Protein AF-A0A914DH88-F1 (afdb_monomer)

Radius of gyration: 17.0 Å; Cα contacts (8 Å, |Δi|>4): 183; chains: 1; bounding box: 39×35×52 Å

InterPro domains:
  IPR058773 Endo-beta-1,2-glucanase SGL [PF26157] (8-146)

Solvent-accessible surface area (backbone atoms only — not comparable to full-atom values): 8376 Å² total; per-residue (Å²): 134,84,81,84,81,68,56,68,70,58,49,53,49,51,53,51,50,53,53,51,51,50,52,36,53,53,53,42,29,74,69,28,25,31,44,31,64,57,61,48,76,61,44,78,57,101,90,39,64,40,75,73,57,91,90,60,47,53,32,48,40,45,70,41,47,52,46,50,55,51,39,53,52,49,19,52,53,28,44,75,71,66,41,49,75,63,14,50,52,36,46,54,49,50,53,43,31,63,73,32,40,58,49,50,30,51,47,73,62,99,89,48,75,48,39,31,36,35,30,30,36,77,67,42,74,43,69,72,50,57,92,52,42,44,60,90,59,100,48,57,60,80,60,96,73,75,55,128

Secondary structure (DSSP, 8-state):
-------HHHHHHHHHHHHHHHHHHHHHHHH-GGGTT---SEEEETTEEEES-SS-EEEEHHHHHHHHHHHHHHHHHHHHTT-HHHHHHHHHHHHHHHHHHHHHHEEE-SS-EEEBSEEEES--SS---GGGEE-SSS-BS-SSSS--

Organism: NCBI:txid290746

Structure (mmCIF, N/CA/C/O backbone):
data_AF-A0A914DH88-F1
#
_entry.id   AF-A0A914DH88-F1
#
loop_
_atom_site.group_PDB
_atom_site.id
_atom_site.type_symbol
_atom_site.label_atom_id
_atom_site.label_alt_id
_atom_site.label_comp_id
_atom_site.label_asym_id
_atom_site.label_entity_id
_atom_site.label_seq_id
_atom_site.pdbx_PDB_ins_code
_atom_site.Cartn_x
_atom_site.Cartn_y
_atom_site.Cartn_z
_atom_site.occupancy
_atom_site.B_iso_or_equiv
_atom_site.auth_seq_id
_atom_site.auth_comp_id
_atom_site.auth_asym_id
_atom_site.auth_atom_id
_atom_site.pdbx_PDB_model_num
ATOM 1 N N . MET A 1 1 ? -15.009 -23.382 16.086 1.00 44.72 1 MET A N 1
ATOM 2 C CA . MET A 1 1 ? -14.070 -22.337 16.534 1.00 44.72 1 MET A CA 1
ATOM 3 C C . MET A 1 1 ? -14.861 -21.399 17.408 1.00 44.72 1 MET A C 1
ATOM 5 O O . MET A 1 1 ? -15.910 -20.951 16.970 1.00 44.72 1 MET A O 1
ATOM 9 N N . GLU A 1 2 ? -14.426 -21.213 18.645 1.00 48.12 2 GLU A N 1
ATOM 10 C CA . GLU A 1 2 ? -15.036 -20.265 19.573 1.00 48.12 2 GLU A CA 1
ATOM 11 C C . GLU A 1 2 ? -14.556 -18.859 19.191 1.00 48.12 2 GLU A C 1
ATOM 13 O O . GLU A 1 2 ? -13.367 -18.657 18.940 1.00 48.12 2 GLU A O 1
ATOM 18 N N . GLU A 1 3 ? -15.481 -17.916 19.048 1.00 65.06 3 GLU A N 1
ATOM 19 C CA . GLU A 1 3 ? -15.163 -16.541 18.674 1.00 65.06 3 GLU A CA 1
ATOM 20 C C . GLU A 1 3 ? -14.529 -15.838 19.881 1.00 65.06 3 GLU A C 1
ATOM 22 O O . GLU A 1 3 ? -15.140 -15.735 20.945 1.00 65.06 3 GLU A O 1
ATOM 27 N N . VAL A 1 4 ? -13.278 -15.390 19.748 1.00 68.25 4 VAL A N 1
ATOM 28 C CA . VAL A 1 4 ? -12.596 -14.654 20.820 1.00 68.25 4 VAL A CA 1
ATOM 29 C C . VAL A 1 4 ? -13.236 -13.273 20.938 1.00 68.25 4 VAL A C 1
ATOM 31 O O . VAL A 1 4 ? -12.976 -12.382 20.132 1.00 68.25 4 VAL A O 1
ATOM 34 N N . GLN A 1 5 ? -14.069 -13.096 21.961 1.00 66.44 5 GLN A N 1
ATOM 35 C CA . GLN A 1 5 ? -14.684 -11.814 22.292 1.00 66.44 5 GLN A CA 1
ATOM 36 C C . GLN A 1 5 ? -13.683 -10.952 23.074 1.00 66.44 5 GLN A C 1
ATOM 38 O O . GLN A 1 5 ? -13.515 -11.086 24.288 1.00 66.44 5 GLN A O 1
ATOM 43 N N . TRP A 1 6 ? -12.974 -10.076 22.362 1.00 76.00 6 TRP A N 1
ATOM 44 C CA . TRP A 1 6 ? -12.133 -9.044 22.970 1.00 76.00 6 TRP A CA 1
ATOM 45 C C . TRP A 1 6 ? -13.008 -7.992 23.652 1.00 76.00 6 TRP A C 1
ATOM 47 O O . TRP A 1 6 ? -14.029 -7.605 23.091 1.00 76.00 6 TRP A O 1
ATOM 57 N N . ASN A 1 7 ? -12.602 -7.485 24.820 1.00 86.38 7 ASN A N 1
ATOM 58 C CA . ASN A 1 7 ? -13.335 -6.386 25.454 1.00 86.38 7 ASN A CA 1
ATOM 59 C C . ASN A 1 7 ? -13.271 -5.097 24.608 1.00 86.38 7 ASN A C 1
ATOM 61 O O . ASN A 1 7 ? -12.329 -4.893 23.834 1.00 86.38 7 ASN A O 1
ATOM 65 N N . ASP A 1 8 ? -14.248 -4.209 24.799 1.00 87.81 8 ASP A N 1
ATOM 66 C CA . ASP A 1 8 ? -14.404 -2.981 24.007 1.00 87.81 8 ASP A CA 1
ATOM 67 C C . ASP A 1 8 ? -13.148 -2.100 24.010 1.00 87.81 8 ASP A C 1
ATOM 69 O O . ASP A 1 8 ? -12.813 -1.477 23.005 1.00 87.81 8 ASP A O 1
ATOM 73 N N . THR A 1 9 ? -12.402 -2.061 25.117 1.00 92.62 9 THR A N 1
ATOM 74 C CA . THR A 1 9 ? -11.151 -1.293 25.215 1.00 92.62 9 THR A CA 1
ATOM 75 C C . THR A 1 9 ? -10.103 -1.803 24.229 1.00 92.62 9 THR A C 1
ATOM 77 O O . THR A 1 9 ? -9.465 -1.006 23.537 1.00 92.62 9 THR A O 1
ATOM 80 N N . VAL A 1 10 ? -9.929 -3.123 24.144 1.00 92.44 10 VAL A N 1
ATOM 81 C CA . VAL A 1 10 ? -8.976 -3.746 23.218 1.00 92.44 10 VAL A CA 1
ATOM 82 C C . VAL A 1 10 ? -9.431 -3.547 21.776 1.00 92.44 10 VAL A C 1
ATOM 84 O O . VAL A 1 10 ? -8.617 -3.155 20.940 1.00 92.44 10 VAL A O 1
ATOM 87 N N . GLN A 1 11 ? -10.720 -3.740 21.489 1.00 91.31 11 GLN A N 1
ATOM 88 C CA . GLN A 1 11 ? -11.259 -3.521 20.144 1.00 91.31 11 GLN A CA 1
ATOM 89 C C . GLN A 1 11 ? -11.055 -2.071 19.687 1.00 91.31 11 GLN A C 1
ATOM 91 O O . GLN A 1 11 ? -10.491 -1.828 18.619 1.00 91.31 11 GLN A O 1
ATOM 96 N N . ASN A 1 12 ? -11.409 -1.099 20.530 1.00 94.31 12 ASN A N 1
ATOM 97 C CA . ASN A 1 12 ? -11.226 0.323 20.237 1.00 94.31 12 ASN A CA 1
ATOM 98 C C . ASN A 1 12 ? -9.750 0.689 20.040 1.00 94.31 12 ASN A C 1
ATOM 100 O O . ASN A 1 12 ? -9.414 1.481 19.155 1.00 94.31 12 ASN A O 1
ATOM 104 N N . TYR A 1 13 ? -8.850 0.096 20.828 1.00 95.88 13 TYR A N 1
ATOM 105 C CA . TYR A 1 13 ? -7.416 0.281 20.637 1.00 95.88 13 TYR A CA 1
ATOM 106 C C . TYR A 1 13 ? -6.954 -0.255 19.275 1.00 95.88 13 TYR A C 1
ATOM 108 O O . TYR A 1 13 ? -6.275 0.468 18.543 1.00 95.88 13 TYR A O 1
ATOM 116 N N . ILE A 1 14 ? -7.355 -1.474 18.900 1.00 95.38 14 ILE A N 1
ATOM 117 C CA . ILE A 1 14 ? -7.011 -2.086 17.607 1.00 95.38 14 ILE A CA 1
ATOM 118 C C . ILE A 1 14 ? -7.523 -1.222 16.451 1.00 95.38 14 ILE A C 1
ATOM 120 O O . ILE A 1 14 ? -6.741 -0.858 15.570 1.00 95.38 14 ILE A O 1
ATOM 124 N N . LEU A 1 15 ? -8.798 -0.824 16.480 1.00 97.19 15 LEU A N 1
ATOM 125 C CA . LEU A 1 15 ? -9.395 0.036 15.453 1.00 97.19 15 LEU A CA 1
ATOM 126 C C . LEU A 1 15 ? -8.664 1.380 15.343 1.00 97.19 15 LEU A C 1
ATOM 128 O O . LEU A 1 15 ? -8.402 1.856 14.235 1.00 97.19 15 LEU A O 1
ATOM 132 N N . SER A 1 16 ? -8.254 1.962 16.474 1.00 97.12 16 SER A N 1
ATOM 133 C CA . SER A 1 16 ? -7.434 3.178 16.502 1.00 97.12 16 SER A CA 1
ATOM 134 C C . SER A 1 16 ? -6.071 2.971 15.832 1.00 97.12 16 SER A C 1
ATOM 136 O O . SER A 1 16 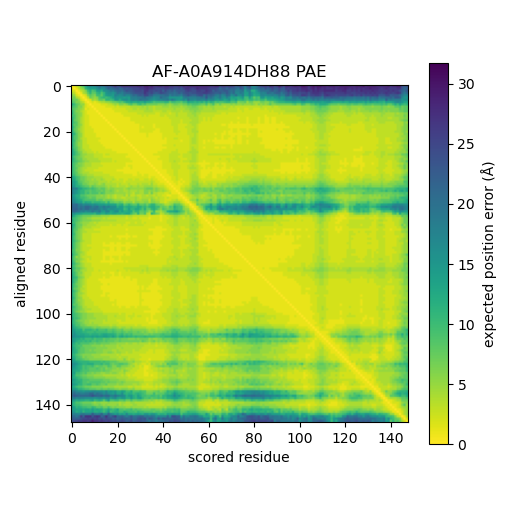? -5.645 3.810 15.033 1.00 97.12 16 SER A O 1
ATOM 138 N N . GLN A 1 17 ? -5.389 1.852 16.101 1.00 96.44 17 GLN A N 1
ATOM 139 C CA . GLN A 1 17 ? -4.092 1.551 15.484 1.00 96.44 17 GLN A CA 1
ATOM 140 C C . GLN A 1 17 ? -4.209 1.294 13.979 1.00 96.44 17 GLN A C 1
ATOM 142 O O . GLN A 1 17 ? -3.412 1.832 13.210 1.00 96.44 17 GLN A O 1
ATOM 147 N N . LEU A 1 18 ? -5.208 0.520 13.547 1.00 97.81 18 LEU A N 1
ATOM 148 C CA . LEU A 1 18 ? -5.467 0.256 12.129 1.00 97.81 18 LEU A CA 1
ATOM 149 C C . LEU A 1 18 ? -5.801 1.552 11.380 1.00 97.81 18 LEU A C 1
ATOM 151 O O . LEU A 1 18 ? -5.221 1.839 10.334 1.00 97.81 18 LEU A O 1
ATOM 155 N N . THR A 1 19 ? -6.640 2.404 11.975 1.00 97.94 19 THR A N 1
ATOM 156 C CA . THR A 1 19 ? -6.964 3.726 11.423 1.00 97.94 19 THR A CA 1
ATOM 157 C C . THR A 1 19 ? -5.716 4.588 11.254 1.00 97.94 19 THR A C 1
ATOM 159 O O . THR A 1 19 ? -5.521 5.179 10.192 1.00 97.94 19 THR A O 1
ATOM 162 N N . LYS A 1 20 ? -4.846 4.653 12.270 1.00 95.81 20 LYS A N 1
ATOM 163 C CA . LYS A 1 20 ? -3.592 5.422 12.203 1.00 95.81 20 LYS A CA 1
ATOM 164 C C . LYS A 1 20 ? -2.651 4.883 11.128 1.00 95.81 20 LYS A C 1
ATOM 166 O O . LYS A 1 20 ? -2.156 5.673 10.330 1.00 95.81 20 LYS A O 1
ATOM 171 N N . LYS A 1 21 ? -2.450 3.561 11.069 1.00 95.94 21 LYS A N 1
ATOM 172 C CA . LYS A 1 21 ? -1.609 2.912 10.049 1.00 95.94 21 LYS A CA 1
ATOM 173 C C . LYS A 1 21 ? -2.096 3.228 8.637 1.00 95.94 21 LYS A C 1
ATOM 175 O O . LYS A 1 21 ? -1.304 3.693 7.823 1.00 95.94 21 LYS A O 1
ATOM 180 N N . MET A 1 22 ? -3.390 3.051 8.370 1.00 98.00 22 MET A N 1
ATOM 181 C CA . MET A 1 22 ? -3.950 3.330 7.047 1.00 98.00 22 MET A CA 1
ATOM 182 C C . MET A 1 22 ? -3.829 4.812 6.674 1.00 98.00 22 MET A C 1
ATOM 184 O O . MET A 1 22 ? -3.389 5.138 5.576 1.00 98.00 22 MET A O 1
ATOM 188 N N . THR A 1 23 ? -4.098 5.728 7.611 1.00 96.75 23 THR A N 1
ATOM 189 C CA . THR A 1 23 ? -3.874 7.166 7.387 1.00 96.75 23 THR A CA 1
ATOM 190 C C . THR A 1 23 ? -2.412 7.467 7.039 1.00 96.75 23 THR A C 1
ATOM 192 O O . THR A 1 23 ? -2.140 8.260 6.137 1.00 96.75 23 THR A O 1
ATOM 195 N N . SER A 1 24 ? -1.452 6.828 7.713 1.00 95.94 24 SER A N 1
ATOM 196 C CA . SER A 1 24 ? -0.030 6.977 7.390 1.00 95.94 24 SER A CA 1
ATOM 197 C C . SER A 1 24 ? 0.311 6.460 5.989 1.00 95.94 24 SER A C 1
ATOM 199 O O . SER A 1 24 ? 1.062 7.124 5.277 1.00 95.94 24 SER A O 1
ATOM 201 N N . TYR A 1 25 ? -0.255 5.327 5.571 1.00 97.38 25 TYR A N 1
ATOM 202 C CA . TYR A 1 25 ? -0.051 4.752 4.236 1.00 97.38 25 TYR A CA 1
ATOM 203 C C . TYR A 1 25 ? -0.640 5.628 3.127 1.00 97.38 25 TYR A C 1
ATOM 205 O O . TYR A 1 25 ? 0.023 5.889 2.120 1.00 97.38 25 TYR A O 1
ATOM 213 N N . GLU A 1 26 ? -1.851 6.143 3.326 1.00 97.38 26 GLU A N 1
ATOM 214 C CA . GLU A 1 26 ? -2.506 7.073 2.402 1.00 97.38 26 GLU A CA 1
ATOM 215 C C . GLU A 1 26 ? -1.718 8.382 2.266 1.00 97.38 26 GLU A C 1
ATOM 217 O O . GLU A 1 26 ? -1.533 8.886 1.157 1.00 97.38 26 GLU A O 1
ATOM 222 N N . ASN A 1 27 ? -1.225 8.934 3.379 1.00 95.56 27 ASN A N 1
ATOM 223 C CA . ASN A 1 27 ? -0.419 10.155 3.367 1.00 95.56 27 ASN A CA 1
ATOM 224 C C . ASN A 1 27 ? 0.943 9.935 2.703 1.00 95.56 27 ASN A C 1
ATOM 226 O O . ASN A 1 27 ? 1.382 10.779 1.921 1.00 95.56 27 ASN A O 1
ATOM 230 N N . PHE A 1 28 ? 1.591 8.797 2.971 1.00 94.69 28 PHE A N 1
ATOM 231 C CA . PHE A 1 28 ? 2.833 8.433 2.298 1.00 94.69 28 PHE A CA 1
ATOM 232 C C . PHE A 1 28 ? 2.622 8.337 0.785 1.00 94.69 28 PHE A C 1
ATOM 234 O O . PHE A 1 28 ? 3.368 8.964 0.034 1.00 94.69 28 PHE A O 1
ATOM 241 N N . TYR A 1 29 ? 1.574 7.632 0.348 1.00 95.25 29 TYR A N 1
ATOM 242 C CA . TYR A 1 29 ? 1.235 7.488 -1.066 1.00 95.25 29 TYR A CA 1
ATOM 243 C C . TYR A 1 29 ? 0.980 8.842 -1.743 1.00 95.25 29 TYR A C 1
ATOM 245 O O . TYR A 1 29 ? 1.570 9.117 -2.786 1.00 95.25 29 TYR A O 1
ATOM 253 N N . LYS A 1 30 ? 0.178 9.724 -1.129 1.00 94.50 30 LYS A N 1
ATOM 254 C CA . LYS A 1 30 ? -0.113 11.069 -1.668 1.00 94.50 30 LYS A CA 1
ATOM 255 C C . LYS A 1 30 ? 1.152 11.891 -1.926 1.00 94.50 30 LYS A C 1
ATOM 257 O O . LYS A 1 30 ? 1.213 12.611 -2.917 1.00 94.50 30 LYS A O 1
ATOM 262 N N . SER A 1 31 ? 2.148 11.769 -1.053 1.00 92.00 31 SER A N 1
ATOM 263 C CA . SER A 1 31 ? 3.419 12.496 -1.166 1.00 92.00 31 SER A CA 1
ATOM 264 C C . SER A 1 31 ? 4.462 11.779 -2.031 1.00 92.00 31 SER A C 1
ATOM 266 O O . SER A 1 31 ? 5.464 12.386 -2.401 1.00 92.00 31 SER A O 1
ATOM 268 N N . ASN A 1 32 ? 4.252 10.498 -2.351 1.00 93.00 32 ASN A N 1
ATOM 269 C CA . ASN A 1 32 ? 5.232 9.635 -3.009 1.00 93.00 32 ASN A CA 1
ATOM 270 C C . ASN A 1 32 ? 4.565 8.742 -4.076 1.00 93.00 32 ASN A C 1
ATOM 272 O O . ASN A 1 32 ? 4.681 7.517 -4.045 1.00 93.00 32 ASN A O 1
ATOM 276 N N . LEU A 1 33 ? 3.855 9.350 -5.032 1.00 95.06 33 LEU A N 1
ATOM 277 C CA . LEU A 1 33 ? 3.066 8.631 -6.046 1.00 95.06 33 LEU A CA 1
ATOM 278 C C . LEU A 1 33 ? 3.862 7.585 -6.847 1.00 95.06 33 LEU A C 1
ATOM 280 O O . LEU A 1 33 ? 3.294 6.573 -7.250 1.00 95.06 33 LEU A O 1
ATOM 284 N N . GLY A 1 34 ? 5.170 7.782 -7.030 1.00 94.56 34 GLY A N 1
ATOM 285 C CA . GLY A 1 34 ? 6.045 6.848 -7.749 1.00 94.56 34 GLY A CA 1
ATOM 286 C C . GLY A 1 34 ? 6.249 5.515 -7.032 1.00 94.56 34 GLY A C 1
ATOM 287 O O . GLY A 1 34 ? 6.724 4.559 -7.635 1.00 94.56 34 GLY A O 1
ATOM 288 N N . PHE A 1 35 ? 5.842 5.413 -5.770 1.00 95.38 35 PHE A N 1
ATOM 289 C CA . PHE A 1 35 ? 5.818 4.147 -5.049 1.00 95.38 35 PHE A CA 1
ATOM 290 C C . PHE A 1 35 ? 4.582 3.306 -5.370 1.00 95.38 35 PHE A C 1
ATOM 292 O O . PHE A 1 35 ? 4.522 2.164 -4.946 1.00 95.38 35 PHE A O 1
ATOM 299 N N . GLY A 1 36 ? 3.579 3.832 -6.082 1.00 96.44 36 GLY A N 1
ATOM 300 C CA . GLY A 1 36 ? 2.433 3.039 -6.544 1.00 96.44 36 GLY A CA 1
ATOM 301 C C . GLY A 1 36 ? 1.589 2.384 -5.441 1.00 96.44 36 GLY A C 1
ATOM 302 O O . GLY A 1 36 ? 0.874 1.428 -5.722 1.00 96.44 36 GLY A O 1
ATOM 303 N N . GLY A 1 37 ? 1.674 2.881 -4.204 1.00 96.88 37 GLY A N 1
ATOM 304 C CA . GLY A 1 37 ? 1.038 2.285 -3.020 1.00 96.88 37 GLY A CA 1
ATOM 305 C C . GLY A 1 37 ? 1.914 1.270 -2.277 1.00 96.88 37 GLY A C 1
ATOM 306 O O . GLY A 1 37 ? 1.532 0.802 -1.213 1.00 96.88 37 GLY A O 1
ATOM 307 N N . TYR A 1 38 ? 3.097 0.954 -2.797 1.00 96.94 38 TYR A N 1
ATOM 308 C CA . TYR A 1 38 ? 4.078 0.096 -2.141 1.00 96.94 38 TYR A CA 1
ATOM 309 C C . TYR A 1 38 ? 4.903 0.872 -1.114 1.00 96.94 38 TYR A C 1
ATOM 311 O O . TYR A 1 38 ? 5.088 2.088 -1.220 1.00 96.94 38 TYR A O 1
ATOM 319 N N . LEU A 1 39 ? 5.425 0.170 -0.113 1.00 95.44 39 LEU A N 1
ATOM 320 C CA . LEU A 1 39 ? 6.246 0.763 0.935 1.00 95.44 39 LEU A CA 1
ATOM 321 C C . LEU A 1 39 ? 7.713 0.342 0.764 1.00 95.44 39 LEU A C 1
ATOM 323 O O . LEU A 1 39 ? 7.991 -0.848 0.592 1.00 95.44 39 LEU A O 1
ATOM 327 N N . PRO A 1 40 ? 8.670 1.287 0.804 1.00 94.12 40 PRO A N 1
ATOM 328 C CA . PRO A 1 40 ? 10.080 0.944 0.941 1.00 94.12 40 PRO A CA 1
ATOM 329 C C . PRO A 1 40 ? 10.371 0.512 2.374 1.00 94.12 40 PRO A C 1
ATOM 331 O O . PRO A 1 40 ? 9.509 0.563 3.247 1.00 94.12 40 PRO A O 1
ATOM 334 N N . TRP A 1 41 ? 11.634 0.232 2.670 1.00 91.50 41 TRP A N 1
ATOM 335 C CA . TRP A 1 41 ? 12.091 0.403 4.042 1.00 91.50 41 TRP A CA 1
ATOM 336 C C . TRP A 1 41 ? 11.990 1.880 4.447 1.00 91.50 41 TRP A C 1
ATOM 338 O O . TRP A 1 41 ? 12.457 2.789 3.749 1.00 91.50 41 TRP A O 1
ATOM 348 N N . PHE A 1 42 ? 11.318 2.117 5.568 1.00 91.69 42 PHE A N 1
ATOM 349 C CA . PHE A 1 42 ? 10.949 3.444 6.041 1.00 91.69 42 PHE A CA 1
ATOM 350 C C . PHE A 1 42 ? 11.327 3.632 7.510 1.00 91.69 42 PHE A C 1
ATOM 352 O O . PHE A 1 42 ? 11.452 2.683 8.282 1.00 91.69 42 PHE A O 1
ATOM 359 N N . SER A 1 43 ? 11.461 4.890 7.911 1.00 90.12 43 SER A N 1
ATOM 360 C CA . SER A 1 43 ? 11.484 5.297 9.312 1.00 90.12 43 SER A CA 1
ATOM 361 C C . SER A 1 43 ? 10.103 5.788 9.738 1.00 90.12 43 SER A C 1
ATOM 363 O O . SER A 1 43 ? 9.362 6.372 8.944 1.00 90.12 43 SER A O 1
ATOM 365 N N . VAL A 1 44 ? 9.766 5.563 11.006 1.00 89.88 44 VAL A N 1
ATOM 366 C CA . VAL A 1 44 ? 8.509 6.013 11.613 1.00 89.88 44 VAL A CA 1
ATOM 367 C C . VAL A 1 44 ? 8.826 6.984 12.737 1.00 89.88 44 VAL A C 1
ATOM 369 O O . VAL A 1 44 ? 9.696 6.715 13.563 1.00 89.88 44 VAL A O 1
ATOM 372 N N . ASN A 1 45 ? 8.107 8.099 12.781 1.00 87.19 45 ASN A N 1
ATOM 373 C CA . ASN A 1 45 ? 8.087 9.005 13.926 1.00 87.19 45 ASN A CA 1
ATOM 374 C C . ASN A 1 45 ? 6.660 9.529 14.152 1.00 87.19 45 ASN A C 1
ATOM 376 O O . ASN A 1 45 ? 5.737 9.176 13.416 1.00 87.19 45 ASN A O 1
ATOM 380 N N . ASP A 1 46 ? 6.487 10.408 15.138 1.00 84.12 46 ASP A N 1
ATOM 381 C CA . ASP A 1 46 ? 5.173 10.950 15.516 1.00 84.12 46 ASP A CA 1
ATOM 382 C C . ASP A 1 46 ? 4.467 11.725 14.389 1.00 84.12 46 ASP A C 1
ATOM 384 O O . ASP A 1 46 ? 3.256 11.931 14.442 1.00 84.12 46 ASP A O 1
ATOM 388 N N . THR A 1 47 ? 5.200 12.137 13.351 1.00 81.94 47 THR A N 1
ATOM 389 C CA . THR A 1 47 ? 4.651 12.863 12.194 1.00 81.94 47 THR A CA 1
ATOM 390 C C . THR A 1 47 ? 4.309 11.962 11.006 1.00 81.94 47 THR A C 1
ATOM 392 O O . THR A 1 47 ? 3.616 12.411 10.093 1.00 81.94 47 THR A O 1
ATOM 395 N N . GLY A 1 48 ? 4.740 10.694 11.007 1.00 83.75 48 GLY A N 1
ATOM 396 C CA . GLY A 1 48 ? 4.371 9.716 9.983 1.00 83.75 48 GLY A CA 1
ATOM 397 C C . GLY A 1 48 ? 5.524 8.855 9.467 1.00 83.75 48 GLY A C 1
ATOM 398 O O . GLY A 1 48 ? 6.495 8.579 10.173 1.00 83.75 48 GLY A O 1
ATOM 399 N N . LEU A 1 49 ? 5.362 8.397 8.221 1.00 89.50 49 LEU A N 1
ATOM 400 C CA . LEU A 1 49 ? 6.308 7.539 7.508 1.00 89.50 49 LEU A CA 1
ATOM 401 C C . LEU A 1 49 ? 7.253 8.366 6.645 1.00 89.50 49 LEU A C 1
ATOM 403 O O . LEU A 1 49 ? 6.812 9.211 5.864 1.00 89.50 49 LEU A O 1
ATOM 407 N N . TRP A 1 50 ? 8.541 8.055 6.738 1.00 85.56 50 TRP A N 1
ATOM 408 C CA . TRP A 1 50 ? 9.609 8.746 6.027 1.00 85.56 50 TRP A CA 1
ATOM 409 C C . TRP A 1 50 ? 10.501 7.746 5.305 1.00 85.56 50 TRP A C 1
ATOM 411 O O . TRP A 1 50 ? 10.809 6.676 5.827 1.00 85.56 50 TRP A O 1
ATOM 421 N N . ARG A 1 51 ? 10.948 8.099 4.100 1.00 84.00 51 ARG A N 1
ATOM 422 C CA . ARG A 1 51 ? 11.925 7.293 3.360 1.00 84.00 51 ARG A CA 1
ATOM 423 C C . ARG A 1 51 ? 13.267 7.291 4.093 1.00 84.00 51 ARG A C 1
ATOM 425 O O . ARG A 1 51 ? 13.693 8.340 4.568 1.00 84.00 51 ARG A O 1
ATOM 432 N N . MET A 1 52 ? 13.938 6.139 4.132 1.00 81.56 52 MET A N 1
ATOM 433 C CA . MET A 1 52 ? 15.291 6.042 4.698 1.00 81.56 52 MET A CA 1
ATOM 434 C C . MET A 1 52 ? 16.374 6.609 3.767 1.00 81.56 52 MET A C 1
ATOM 436 O O . MET A 1 52 ? 17.347 7.171 4.256 1.00 81.56 52 MET A O 1
ATOM 440 N N . ASP A 1 53 ? 16.199 6.507 2.443 1.00 71.31 53 ASP A N 1
ATOM 441 C CA . ASP A 1 53 ? 17.113 7.073 1.439 1.00 71.31 53 ASP A CA 1
ATOM 442 C C . ASP A 1 53 ? 16.365 8.019 0.485 1.00 71.31 53 ASP A C 1
ATOM 444 O O . ASP A 1 53 ? 15.296 7.691 -0.049 1.00 71.31 53 ASP A O 1
ATOM 448 N N . ALA A 1 54 ? 16.931 9.210 0.279 1.00 67.00 54 ALA A N 1
ATOM 449 C CA . ALA A 1 54 ? 16.418 10.238 -0.619 1.00 67.00 54 ALA A CA 1
ATOM 450 C C . ALA A 1 54 ? 16.904 10.065 -2.071 1.00 67.00 54 ALA A C 1
ATOM 452 O O . ALA A 1 54 ? 16.184 10.467 -2.989 1.00 67.00 54 ALA A O 1
ATOM 453 N N . ASN A 1 55 ? 18.071 9.450 -2.284 1.00 62.88 55 ASN A N 1
ATOM 454 C CA . ASN A 1 55 ? 18.804 9.510 -3.553 1.00 62.88 55 ASN A CA 1
ATOM 455 C C . ASN A 1 55 ? 18.392 8.430 -4.558 1.00 62.88 55 ASN A C 1
ATOM 457 O O . ASN A 1 55 ? 18.443 8.678 -5.760 1.00 62.88 55 ASN A O 1
ATOM 461 N N . THR A 1 56 ? 17.926 7.274 -4.084 1.00 67.81 56 THR A N 1
ATOM 462 C CA . THR A 1 56 ? 17.365 6.219 -4.942 1.00 67.81 56 THR A CA 1
ATOM 463 C C . THR A 1 56 ? 16.125 5.646 -4.272 1.00 67.81 56 THR A C 1
ATOM 465 O O . THR A 1 56 ? 16.134 5.397 -3.067 1.00 67.81 56 THR A O 1
ATOM 468 N N . ALA A 1 57 ? 15.036 5.467 -5.020 1.00 84.69 57 ALA A N 1
ATOM 469 C CA . ALA A 1 57 ? 13.839 4.833 -4.487 1.00 84.69 57 ALA A CA 1
ATOM 470 C C . ALA A 1 57 ? 13.781 3.376 -4.942 1.00 84.69 57 ALA A C 1
ATOM 472 O O . ALA A 1 57 ? 13.920 3.081 -6.129 1.00 84.69 57 ALA A O 1
ATOM 473 N N . SER A 1 58 ? 13.578 2.467 -3.994 1.00 91.25 58 SER A N 1
ATOM 474 C CA . SER A 1 58 ? 13.314 1.064 -4.275 1.00 91.25 58 SER A CA 1
ATOM 475 C C . SER A 1 58 ? 12.254 0.516 -3.332 1.00 91.25 58 SER A C 1
ATOM 477 O O . SER A 1 58 ? 12.091 0.990 -2.207 1.00 91.25 58 SER A O 1
ATOM 479 N N . VAL A 1 59 ? 11.521 -0.483 -3.808 1.00 93.56 59 VAL A N 1
ATOM 480 C CA . VAL A 1 59 ? 10.583 -1.271 -3.003 1.00 93.56 59 VAL A CA 1
ATOM 481 C C . VAL A 1 59 ? 10.886 -2.753 -3.177 1.00 93.56 59 VAL A C 1
ATOM 483 O O . VAL A 1 59 ? 11.237 -3.181 -4.279 1.00 93.56 59 VAL A O 1
ATOM 486 N N . ASN A 1 60 ? 10.769 -3.521 -2.093 1.00 92.50 60 ASN A N 1
ATOM 487 C CA . ASN A 1 60 ? 10.931 -4.973 -2.101 1.00 92.50 60 ASN A CA 1
ATOM 488 C C . ASN A 1 60 ? 9.573 -5.638 -2.375 1.00 92.50 60 ASN A C 1
ATOM 490 O O . ASN A 1 60 ? 8.574 -5.294 -1.742 1.00 92.50 60 ASN A O 1
ATOM 494 N N . GLY A 1 61 ? 9.534 -6.549 -3.341 1.00 92.38 61 GLY A N 1
ATOM 495 C CA . GLY A 1 61 ? 8.342 -7.288 -3.736 1.00 92.38 61 GLY A CA 1
ATOM 496 C C . GLY A 1 61 ? 7.865 -8.272 -2.669 1.00 92.38 61 GLY A C 1
ATOM 497 O O . GLY A 1 61 ? 6.662 -8.348 -2.454 1.00 92.38 61 GLY A O 1
ATOM 498 N N . GLN A 1 62 ? 8.775 -8.943 -1.958 1.00 91.94 62 GLN A N 1
ATOM 499 C CA . GLN A 1 62 ? 8.450 -9.908 -0.906 1.00 91.94 62 GLN A CA 1
ATOM 500 C C . GLN A 1 62 ? 7.785 -9.225 0.299 1.00 91.94 62 GLN A C 1
ATOM 502 O O . GLN A 1 62 ? 6.638 -9.539 0.613 1.00 91.94 62 GLN A O 1
ATOM 507 N N . ASP A 1 63 ? 8.435 -8.223 0.913 1.00 93.75 63 ASP A N 1
ATOM 508 C CA . ASP A 1 63 ? 7.866 -7.482 2.057 1.00 93.75 63 ASP A CA 1
ATOM 509 C C . ASP A 1 63 ? 6.480 -6.897 1.722 1.00 9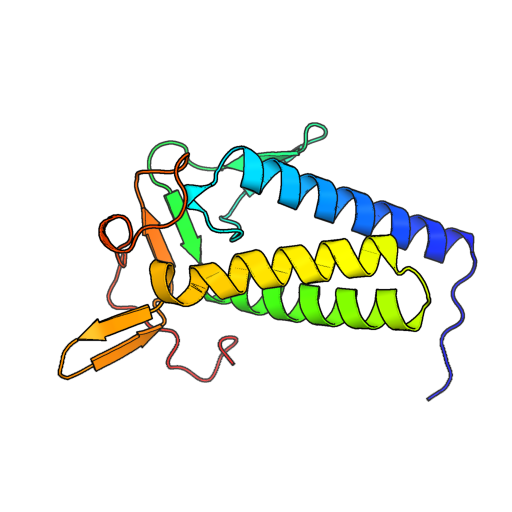3.75 63 ASP A C 1
ATOM 511 O O . ASP A 1 63 ? 5.566 -6.853 2.548 1.00 93.75 63 ASP A O 1
ATOM 515 N N . ASN A 1 64 ? 6.309 -6.427 0.482 1.00 96.19 64 ASN A N 1
ATOM 516 C CA . ASN A 1 64 ? 5.039 -5.867 0.044 1.00 96.19 64 ASN A CA 1
ATOM 517 C C . ASN A 1 64 ? 4.001 -6.929 -0.343 1.00 96.19 64 ASN A C 1
ATOM 519 O O . ASN A 1 64 ? 2.810 -6.651 -0.222 1.00 96.19 64 ASN A O 1
ATOM 523 N N . GLY A 1 65 ? 4.412 -8.116 -0.788 1.00 94.56 65 GLY A N 1
ATOM 524 C CA . GLY A 1 65 ? 3.518 -9.254 -1.004 1.00 94.56 65 GLY A CA 1
ATOM 525 C C . GLY A 1 65 ? 2.870 -9.691 0.307 1.00 94.56 65 GLY A C 1
ATOM 526 O O . GLY A 1 65 ? 1.642 -9.755 0.402 1.00 94.56 65 GLY A O 1
ATOM 527 N N . GLU A 1 66 ? 3.682 -9.850 1.356 1.00 95.75 66 GLU A N 1
ATOM 528 C CA . GLU A 1 66 ? 3.206 -10.119 2.720 1.00 95.75 66 GLU A CA 1
ATOM 529 C C . GLU A 1 66 ? 2.251 -9.018 3.212 1.00 95.75 66 GLU A C 1
ATOM 531 O O . GLU A 1 66 ? 1.178 -9.302 3.759 1.00 95.75 66 GLU A O 1
ATOM 536 N N . LEU A 1 67 ? 2.596 -7.748 2.967 1.00 97.31 67 LEU A N 1
ATOM 537 C CA . LEU A 1 67 ? 1.737 -6.616 3.309 1.00 97.31 67 LEU A CA 1
ATOM 538 C C . LEU A 1 67 ? 0.390 -6.664 2.576 1.00 97.31 67 LEU A C 1
ATOM 540 O O . LEU A 1 67 ? -0.639 -6.456 3.218 1.00 97.31 67 LEU A O 1
ATOM 544 N N . ILE A 1 68 ? 0.361 -6.935 1.266 1.00 97.44 68 ILE A N 1
ATOM 545 C CA . ILE A 1 68 ? -0.888 -7.012 0.489 1.00 97.44 68 ILE A CA 1
ATOM 546 C C . ILE A 1 68 ? -1.821 -8.057 1.099 1.00 97.44 68 ILE A C 1
ATOM 548 O O . ILE A 1 68 ? -2.989 -7.756 1.359 1.00 97.44 68 ILE A O 1
ATOM 552 N N . TRP A 1 69 ? -1.313 -9.256 1.389 1.00 97.25 69 TRP A N 1
ATOM 553 C CA . TRP A 1 69 ? -2.121 -10.308 2.002 1.00 97.25 69 TRP A CA 1
ATOM 554 C C . TRP A 1 69 ? -2.639 -9.910 3.389 1.00 97.25 69 TRP A C 1
ATOM 556 O O . TRP A 1 69 ? -3.814 -10.135 3.698 1.00 97.25 69 TRP A O 1
ATOM 566 N N . ALA A 1 70 ? -1.820 -9.232 4.197 1.00 98.25 70 ALA A N 1
ATOM 567 C CA . ALA A 1 70 ? -2.254 -8.690 5.484 1.00 98.25 70 ALA A CA 1
ATOM 568 C C . ALA A 1 70 ? -3.349 -7.613 5.336 1.00 98.25 70 ALA A C 1
ATOM 570 O O . ALA A 1 70 ? -4.300 -7.587 6.122 1.00 98.25 70 ALA A O 1
ATOM 571 N N . LEU A 1 71 ? -3.260 -6.745 4.322 1.00 98.56 71 LEU A N 1
ATOM 572 C CA . LEU A 1 71 ? -4.279 -5.732 4.034 1.00 98.56 71 LEU A CA 1
ATOM 573 C C . LEU A 1 71 ? -5.603 -6.365 3.587 1.00 98.56 71 LEU A C 1
ATOM 575 O O . LEU A 1 71 ? -6.661 -5.929 4.042 1.00 98.56 71 LEU A O 1
ATOM 579 N N . VAL A 1 72 ? -5.556 -7.415 2.761 1.00 98.38 72 VAL A N 1
ATOM 580 C CA . VAL A 1 72 ? -6.743 -8.185 2.347 1.00 98.38 72 VAL A CA 1
ATOM 581 C C . VAL A 1 72 ? -7.409 -8.856 3.552 1.00 98.38 72 VAL A C 1
ATOM 583 O O . VAL A 1 72 ? -8.630 -8.766 3.717 1.00 98.38 72 VAL A O 1
ATOM 586 N N . ALA A 1 73 ? -6.624 -9.479 4.435 1.00 98.38 73 ALA A N 1
ATOM 587 C CA . ALA A 1 73 ? -7.138 -10.095 5.659 1.00 98.38 73 ALA A CA 1
ATOM 588 C C . ALA A 1 73 ? -7.765 -9.061 6.614 1.00 98.38 73 ALA A C 1
ATOM 590 O O . ALA A 1 73 ? -8.831 -9.308 7.193 1.00 98.38 73 ALA A O 1
ATOM 591 N N . ALA A 1 74 ? -7.145 -7.882 6.744 1.00 98.25 74 ALA A N 1
ATOM 592 C CA . ALA A 1 74 ? -7.677 -6.775 7.533 1.00 98.25 74 ALA A CA 1
ATOM 593 C C . ALA A 1 74 ? -8.984 -6.232 6.940 1.00 98.25 74 ALA A C 1
ATOM 595 O O . ALA A 1 74 ? -9.951 -6.068 7.681 1.00 98.25 74 ALA A O 1
ATOM 596 N N . TYR A 1 75 ? -9.051 -6.027 5.619 1.00 98.56 75 TYR A N 1
ATOM 597 C CA . TYR A 1 75 ? -10.287 -5.664 4.918 1.00 98.56 75 TYR A CA 1
ATOM 598 C C . TYR A 1 75 ? -11.417 -6.648 5.244 1.00 98.56 75 TYR A C 1
ATOM 600 O O . TYR A 1 75 ? -12.483 -6.221 5.692 1.00 98.56 75 TYR A O 1
ATOM 608 N N . LYS A 1 76 ? -11.176 -7.958 5.088 1.00 98.38 76 LYS A N 1
ATOM 609 C CA . LYS A 1 76 ? -12.191 -8.9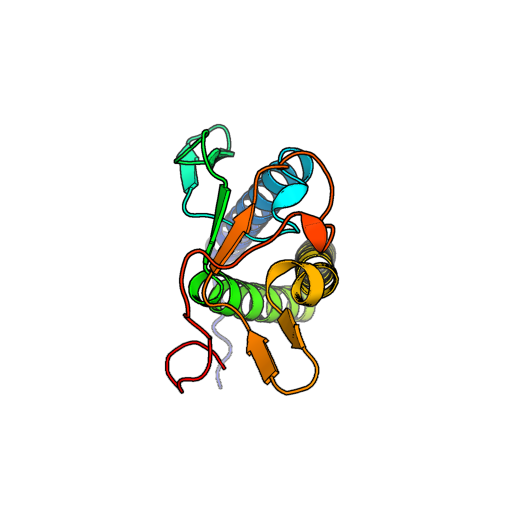86 5.363 1.00 98.38 76 LYS A CA 1
ATOM 610 C C . LYS A 1 76 ? -12.668 -8.938 6.816 1.00 98.38 76 LYS A C 1
ATOM 612 O O . LYS A 1 76 ? -13.870 -8.908 7.058 1.00 98.38 76 LYS A O 1
ATOM 617 N N . SER A 1 77 ? -11.736 -8.870 7.765 1.00 97.25 77 SER A N 1
ATOM 618 C CA . SER A 1 77 ? -12.041 -8.837 9.204 1.00 97.25 77 SER A CA 1
ATOM 619 C C . SER A 1 77 ? -12.820 -7.580 9.614 1.00 97.25 77 SER A C 1
ATOM 621 O O . SER A 1 77 ? -13.771 -7.645 10.395 1.00 97.25 77 SER A O 1
ATOM 623 N N . LEU A 1 78 ? -12.444 -6.418 9.073 1.00 98.12 78 LEU A N 1
ATOM 624 C CA . LEU A 1 78 ? -13.148 -5.156 9.313 1.00 98.12 78 LEU A CA 1
ATOM 625 C C . LEU A 1 78 ? -14.559 -5.183 8.719 1.00 98.12 78 LEU A C 1
ATOM 627 O O . LEU A 1 78 ? -15.504 -4.740 9.367 1.00 98.12 78 LEU A O 1
ATOM 631 N N . ASN A 1 79 ? -14.713 -5.740 7.518 1.00 98.00 79 ASN A N 1
ATOM 632 C CA . ASN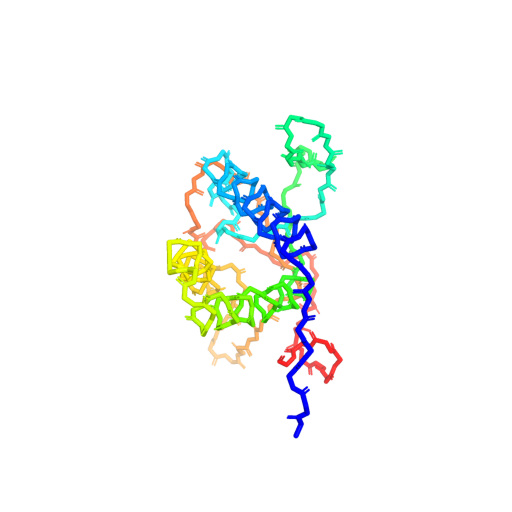 A 1 79 ? -16.011 -5.871 6.869 1.00 98.00 79 ASN A CA 1
ATOM 633 C C . ASN A 1 79 ? -16.947 -6.802 7.657 1.00 98.00 79 ASN A C 1
ATOM 635 O O . ASN A 1 79 ? -18.094 -6.443 7.914 1.00 98.00 79 ASN A O 1
ATOM 639 N N . ASP A 1 80 ? -16.450 -7.964 8.087 1.00 97.06 80 ASP A N 1
ATOM 640 C CA . ASP A 1 80 ? -17.234 -8.945 8.851 1.00 97.06 80 ASP A CA 1
ATOM 641 C C . ASP A 1 80 ? -17.664 -8.425 10.228 1.00 97.06 80 ASP A C 1
ATOM 643 O O . ASP A 1 80 ? -18.742 -8.762 10.709 1.00 97.06 80 ASP A O 1
ATOM 647 N N . SER A 1 81 ? -16.848 -7.566 10.843 1.00 94.44 81 SER A N 1
ATOM 648 C CA . SER A 1 81 ? -17.161 -6.910 12.121 1.00 94.44 81 SER A CA 1
ATOM 649 C C . SER A 1 81 ? -18.032 -5.653 11.979 1.00 94.44 81 SER A C 1
ATOM 651 O O . SER A 1 81 ? -18.287 -4.973 12.971 1.00 94.44 81 SER A O 1
ATOM 653 N N . GLY A 1 82 ? -18.481 -5.312 10.766 1.00 96.81 82 GLY A N 1
ATOM 654 C CA . GLY A 1 82 ? -19.331 -4.144 10.511 1.00 96.81 82 GLY A CA 1
ATOM 655 C C . GLY A 1 82 ? -18.599 -2.795 10.514 1.00 96.81 82 GLY A C 1
ATOM 656 O O . GLY A 1 82 ? -19.244 -1.750 10.434 1.00 96.81 82 GLY A O 1
ATOM 657 N N . ASN A 1 83 ? -17.263 -2.784 10.550 1.00 97.38 83 ASN A N 1
ATOM 658 C CA . ASN A 1 83 ? -16.433 -1.575 10.479 1.00 97.38 83 ASN A CA 1
ATOM 659 C C . ASN A 1 83 ? -16.233 -1.125 9.019 1.00 97.38 83 ASN A C 1
ATOM 661 O O . ASN A 1 83 ? -15.106 -1.048 8.519 1.00 97.38 83 ASN A O 1
ATOM 665 N N . LEU A 1 84 ? -17.341 -0.853 8.325 1.00 98.25 84 LEU A N 1
ATOM 666 C CA . LEU A 1 84 ? -17.388 -0.719 6.864 1.00 98.25 84 LEU A CA 1
ATOM 667 C C . LEU A 1 84 ? -16.537 0.439 6.323 1.00 98.25 84 LEU A C 1
ATOM 669 O O . LEU A 1 84 ? -15.831 0.257 5.336 1.00 98.25 84 LEU A O 1
ATOM 673 N N . ASP A 1 85 ? -16.528 1.594 6.993 1.00 98.38 85 ASP A N 1
ATOM 674 C CA . ASP A 1 85 ? -15.747 2.756 6.543 1.00 98.38 85 ASP A CA 1
ATOM 675 C C . ASP A 1 85 ? -14.240 2.469 6.546 1.00 98.38 85 ASP A C 1
ATOM 677 O O . ASP A 1 85 ? -13.514 2.834 5.618 1.00 98.38 85 ASP A O 1
ATOM 681 N N . LEU A 1 86 ? -13.747 1.792 7.590 1.00 98.62 86 LEU A N 1
ATOM 682 C CA . LEU A 1 86 ? -12.339 1.422 7.665 1.00 98.62 86 LEU A CA 1
ATOM 683 C C . LEU A 1 86 ? -12.031 0.269 6.706 1.00 98.62 86 LEU A C 1
ATOM 685 O O . LEU A 1 86 ? -10.993 0.307 6.049 1.00 98.62 86 LEU A O 1
ATOM 689 N N . ALA A 1 87 ? -12.931 -0.709 6.571 1.00 98.75 87 ALA A N 1
ATOM 690 C CA . ALA A 1 87 ? -12.790 -1.795 5.603 1.00 98.75 87 ALA A CA 1
ATOM 691 C C . ALA A 1 87 ? -12.611 -1.253 4.175 1.00 98.75 87 ALA A C 1
ATOM 693 O O . ALA A 1 87 ? -11.689 -1.658 3.466 1.00 98.75 87 ALA A O 1
ATOM 694 N N . GLU A 1 88 ? -13.433 -0.281 3.780 1.00 98.81 88 GLU A N 1
ATOM 695 C CA . GLU A 1 88 ? -13.390 0.325 2.450 1.00 98.81 88 GLU A CA 1
ATOM 696 C C . GLU A 1 88 ? -12.060 1.045 2.184 1.00 98.81 88 GLU A C 1
ATOM 698 O O . GLU A 1 88 ? -11.511 0.964 1.085 1.00 98.81 88 GLU A O 1
ATOM 703 N N . ARG A 1 89 ? -11.463 1.691 3.191 1.00 98.75 89 ARG A N 1
ATOM 704 C CA . ARG A 1 89 ? -10.123 2.293 3.051 1.00 98.75 89 ARG A CA 1
ATOM 705 C C . ARG A 1 89 ? -9.044 1.248 2.776 1.00 98.75 89 ARG A C 1
ATOM 707 O O . ARG A 1 89 ? -8.214 1.446 1.892 1.00 98.75 89 ARG A O 1
ATOM 714 N N . TYR A 1 90 ? -9.081 0.120 3.486 1.00 98.81 90 TYR A N 1
ATOM 715 C CA . TYR A 1 90 ? -8.154 -0.992 3.253 1.00 98.81 90 TYR A CA 1
ATOM 716 C C . TYR A 1 90 ? -8.328 -1.593 1.859 1.00 98.81 90 TYR A C 1
ATOM 718 O O . TYR A 1 90 ? -7.336 -1.797 1.159 1.00 98.81 90 TYR A O 1
ATOM 726 N N . LYS A 1 91 ? -9.576 -1.800 1.426 1.00 98.69 91 LYS A N 1
ATOM 727 C CA . LYS A 1 91 ? -9.885 -2.264 0.071 1.00 98.69 91 LYS A CA 1
ATOM 728 C C . LYS A 1 91 ? -9.321 -1.313 -0.989 1.00 98.69 91 LYS A C 1
ATOM 730 O O . LYS A 1 91 ? -8.601 -1.751 -1.881 1.00 98.69 91 LYS A O 1
ATOM 735 N N . ASN A 1 92 ? -9.588 -0.014 -0.857 1.00 98.75 92 ASN A N 1
ATOM 736 C CA . ASN A 1 92 ? -9.098 0.995 -1.796 1.00 98.75 92 ASN A CA 1
ATOM 737 C C . ASN A 1 92 ? -7.566 1.032 -1.868 1.00 98.75 92 ASN A C 1
ATOM 739 O O . ASN A 1 92 ? -7.005 1.242 -2.943 1.00 98.75 92 ASN A O 1
ATOM 743 N N . TYR A 1 93 ? -6.872 0.803 -0.749 1.00 98.69 93 TYR A N 1
ATOM 744 C CA . TYR A 1 93 ? -5.412 0.741 -0.754 1.00 98.69 93 TYR A CA 1
ATOM 745 C C . TYR A 1 93 ? -4.884 -0.495 -1.493 1.00 98.69 93 TYR A C 1
ATOM 747 O O . TYR A 1 93 ? -3.957 -0.374 -2.295 1.00 98.69 93 TYR A O 1
ATOM 755 N N . VAL A 1 94 ? -5.510 -1.662 -1.297 1.00 98.62 94 VAL A N 1
ATOM 756 C CA . VAL A 1 94 ? -5.197 -2.872 -2.078 1.00 98.62 94 VAL A CA 1
ATOM 757 C C . VAL A 1 94 ? -5.428 -2.621 -3.569 1.00 98.62 94 VAL A C 1
ATOM 759 O O . VAL A 1 94 ? -4.548 -2.922 -4.369 1.00 98.62 94 VAL A O 1
ATOM 762 N N . ASP A 1 95 ? -6.540 -1.984 -3.946 1.00 98.50 95 ASP A N 1
ATOM 763 C CA . ASP A 1 95 ? -6.839 -1.661 -5.348 1.00 98.50 95 ASP A CA 1
ATOM 764 C C . ASP A 1 95 ? -5.766 -0.750 -5.979 1.00 98.50 95 ASP A C 1
ATOM 766 O O . ASP A 1 95 ? -5.393 -0.936 -7.143 1.00 98.50 95 ASP A O 1
ATOM 770 N N . ILE A 1 96 ? -5.226 0.213 -5.216 1.00 98.12 96 ILE A N 1
ATOM 771 C CA . ILE A 1 96 ? -4.097 1.052 -5.650 1.00 98.12 96 ILE A CA 1
ATOM 772 C C . ILE A 1 96 ? -2.862 0.188 -5.933 1.00 98.12 96 ILE A C 1
ATOM 774 O O . ILE A 1 96 ? -2.257 0.340 -6.998 1.00 98.12 96 ILE A O 1
ATOM 778 N N . MET A 1 97 ? -2.497 -0.717 -5.020 1.00 98.19 97 MET A N 1
ATOM 779 C CA . MET A 1 97 ? -1.338 -1.600 -5.199 1.00 98.19 97 MET A CA 1
ATOM 780 C C . MET A 1 97 ? -1.538 -2.527 -6.406 1.00 98.19 97 MET A C 1
ATOM 782 O O . MET A 1 97 ? -0.694 -2.568 -7.302 1.00 98.19 97 MET A O 1
ATOM 786 N N . SER A 1 98 ? -2.692 -3.195 -6.501 1.00 96.94 98 SER A N 1
ATOM 787 C CA . SER A 1 98 ? -3.024 -4.105 -7.604 1.00 96.94 98 SER A CA 1
ATOM 788 C C . SER A 1 98 ? -2.956 -3.420 -8.969 1.00 96.94 98 SER A C 1
ATOM 790 O O . SER A 1 98 ? -2.402 -3.987 -9.910 1.00 96.94 98 SER A O 1
ATOM 792 N N . LYS A 1 99 ? -3.447 -2.178 -9.080 1.00 97.12 99 LYS A N 1
ATOM 793 C CA . LYS A 1 99 ? -3.389 -1.400 -10.327 1.00 97.12 99 LYS A CA 1
ATOM 794 C C . LYS A 1 99 ? -1.955 -1.123 -10.797 1.00 97.12 99 LYS A C 1
ATOM 796 O O . LYS A 1 99 ? -1.723 -1.001 -11.999 1.00 97.12 99 LYS A O 1
ATOM 801 N N . ASN A 1 100 ? -1.009 -0.992 -9.869 1.00 97.12 100 ASN A N 1
ATOM 802 C CA . ASN A 1 100 ? 0.373 -0.614 -10.166 1.00 97.12 100 ASN A CA 1
ATOM 803 C C . ASN A 1 100 ? 1.338 -1.809 -10.231 1.00 97.12 100 ASN A C 1
ATOM 805 O O . ASN A 1 100 ? 2.469 -1.644 -10.694 1.00 97.12 100 ASN A O 1
ATOM 809 N N . MET A 1 101 ? 0.899 -3.002 -9.816 1.00 95.06 101 MET A N 1
ATOM 810 C CA . MET A 1 101 ? 1.729 -4.204 -9.719 1.00 95.06 101 MET A CA 1
ATOM 811 C C . MET A 1 101 ? 2.454 -4.531 -11.024 1.00 95.06 101 MET A C 1
ATOM 813 O O . MET A 1 101 ? 3.680 -4.634 -11.036 1.00 95.06 101 MET A O 1
ATOM 817 N N . GLU A 1 102 ? 1.727 -4.630 -12.140 1.00 93.69 102 GLU A N 1
ATOM 818 C CA . GLU A 1 102 ? 2.344 -4.993 -13.420 1.00 93.69 102 GLU A CA 1
ATOM 819 C C . GLU A 1 102 ? 3.352 -3.938 -13.886 1.00 93.69 102 GLU A C 1
ATOM 821 O O . GLU A 1 102 ? 4.422 -4.271 -14.390 1.00 93.69 102 GLU A O 1
ATOM 826 N N . ILE A 1 103 ? 3.044 -2.657 -13.670 1.00 94.94 103 ILE A N 1
ATOM 827 C CA . ILE A 1 103 ? 3.909 -1.545 -14.076 1.00 94.94 103 ILE A CA 1
ATOM 828 C C . ILE A 1 103 ? 5.248 -1.612 -13.335 1.00 94.94 103 ILE A C 1
ATOM 830 O O . ILE A 1 103 ? 6.302 -1.392 -13.935 1.00 94.94 103 ILE A O 1
ATOM 834 N N . MET A 1 104 ? 5.206 -1.911 -12.037 1.00 94.75 104 MET A N 1
ATOM 835 C CA . MET A 1 104 ? 6.378 -1.858 -11.167 1.00 94.75 104 MET A CA 1
ATOM 836 C C . MET A 1 104 ? 7.162 -3.175 -11.150 1.00 94.75 104 MET A C 1
ATOM 838 O O . MET A 1 104 ? 8.391 -3.171 -11.262 1.00 94.75 104 MET A O 1
ATOM 842 N N . PHE A 1 105 ? 6.479 -4.315 -11.063 1.00 93.94 105 PHE A N 1
ATOM 843 C CA . PHE A 1 105 ? 7.108 -5.602 -10.756 1.00 93.94 105 PHE A CA 1
ATOM 844 C C . PHE A 1 105 ? 7.129 -6.584 -11.921 1.00 93.94 105 PHE A C 1
ATOM 846 O O . PHE A 1 105 ? 8.027 -7.422 -11.958 1.00 93.94 105 PHE A O 1
ATOM 853 N N . LEU A 1 106 ? 6.232 -6.487 -12.907 1.00 92.31 106 LEU A N 1
ATOM 854 C CA . LEU A 1 106 ? 6.266 -7.418 -14.034 1.00 92.31 106 LEU A CA 1
ATOM 855 C C . LEU A 1 106 ? 7.401 -7.054 -15.002 1.00 92.31 106 LEU A C 1
ATOM 857 O O . LEU A 1 106 ? 7.454 -5.961 -15.576 1.00 92.31 106 LEU A O 1
ATOM 861 N N . LYS A 1 107 ? 8.313 -8.002 -15.223 1.00 88.94 107 LYS A N 1
ATOM 862 C CA . LYS A 1 107 ? 9.283 -7.968 -16.318 1.00 88.94 107 LYS A CA 1
ATOM 863 C C . LYS A 1 107 ? 8.861 -8.988 -17.361 1.00 88.94 107 LYS A C 1
ATOM 865 O O . LYS A 1 107 ? 8.883 -10.187 -17.099 1.00 88.94 107 LYS A O 1
ATOM 870 N N . LYS A 1 108 ? 8.512 -8.512 -18.555 1.00 88.25 108 LYS A N 1
ATOM 871 C CA . LYS A 1 108 ? 8.078 -9.363 -19.665 1.00 88.25 108 LYS A CA 1
ATOM 872 C C . LYS A 1 108 ? 8.761 -8.974 -20.972 1.00 88.25 108 LYS A C 1
ATOM 874 O O . LYS A 1 108 ? 8.841 -7.794 -21.305 1.00 88.25 108 LYS A O 1
ATOM 879 N N . ASN A 1 109 ? 9.233 -9.968 -21.713 1.00 86.62 109 ASN A N 1
ATOM 880 C CA . ASN A 1 109 ? 9.672 -9.855 -23.103 1.00 86.62 109 ASN A CA 1
ATOM 881 C C . ASN A 1 109 ? 9.116 -11.046 -23.915 1.00 86.62 109 ASN A C 1
ATOM 883 O O . ASN A 1 109 ? 8.224 -11.752 -23.445 1.00 86.62 109 ASN A O 1
ATOM 887 N N . SER A 1 110 ? 9.595 -11.258 -25.143 1.00 88.75 110 SER A N 1
ATOM 888 C CA . SER A 1 110 ? 9.100 -12.334 -26.014 1.00 88.75 110 SER A CA 1
ATOM 889 C C . SER A 1 110 ? 9.400 -13.754 -25.514 1.00 88.75 110 SER A C 1
ATOM 891 O O . SER A 1 110 ? 8.736 -14.686 -25.958 1.00 88.75 110 SER A O 1
ATOM 893 N N . THR A 1 111 ? 10.371 -13.939 -24.617 1.00 88.56 111 THR A N 1
ATOM 894 C CA . THR A 1 111 ? 10.844 -15.257 -24.156 1.00 88.56 111 THR A CA 1
ATOM 895 C C . THR A 1 111 ? 10.775 -15.448 -22.640 1.00 88.56 111 THR A C 1
ATOM 897 O O . THR A 1 111 ? 11.044 -16.544 -22.157 1.00 88.56 111 THR A O 1
ATOM 900 N N . PHE A 1 112 ? 10.416 -14.411 -21.883 1.00 85.50 112 PHE A N 1
ATOM 901 C CA . PHE A 1 112 ? 10.438 -14.415 -20.423 1.00 85.50 112 PHE A CA 1
ATOM 902 C C . PHE A 1 112 ? 9.315 -13.553 -19.841 1.00 85.50 112 PHE A C 1
ATOM 904 O O . PHE A 1 112 ? 9.059 -12.446 -20.322 1.00 85.50 112 PHE A O 1
ATOM 911 N N . ALA A 1 113 ? 8.698 -14.032 -18.762 1.00 89.12 113 ALA A N 1
ATOM 912 C CA . ALA A 1 113 ? 7.826 -13.261 -17.886 1.00 89.12 113 ALA A CA 1
ATOM 913 C C . ALA A 1 113 ? 8.131 -13.643 -16.432 1.00 8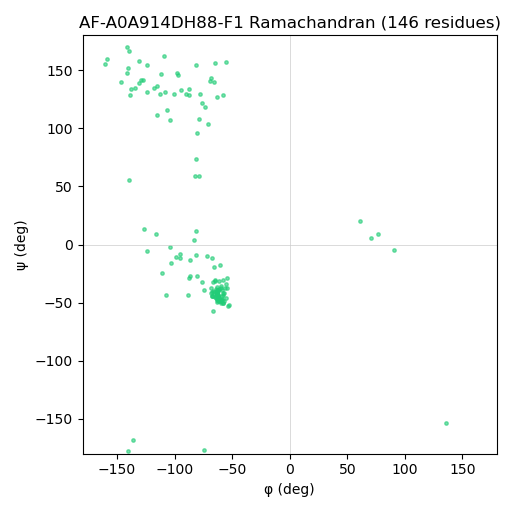9.12 113 ALA A C 1
ATOM 915 O O . ALA A 1 113 ? 8.132 -14.826 -16.109 1.00 89.12 113 ALA A O 1
ATOM 916 N N . GLY A 1 114 ? 8.378 -12.655 -15.574 1.00 89.81 114 GLY A N 1
ATOM 917 C CA . GLY A 1 114 ? 8.646 -12.880 -14.155 1.00 89.81 114 GLY A CA 1
ATOM 918 C C . GLY A 1 114 ? 8.430 -11.621 -13.325 1.00 89.81 114 GLY A C 1
ATOM 919 O O . GLY A 1 114 ? 8.510 -10.501 -13.844 1.00 89.81 114 GLY A O 1
ATOM 920 N N . LEU A 1 115 ? 8.143 -11.809 -12.039 1.00 91.56 115 LEU A N 1
ATOM 921 C CA . LEU A 1 115 ? 8.012 -10.725 -11.069 1.00 91.56 115 LEU A CA 1
ATOM 922 C C . LEU A 1 115 ? 9.383 -10.404 -10.483 1.00 91.56 115 LEU A C 1
ATOM 924 O O . LEU A 1 115 ? 10.096 -11.301 -10.052 1.00 91.56 115 LEU A O 1
ATOM 928 N N . ARG A 1 116 ? 9.780 -9.133 -10.495 1.00 90.69 116 ARG A N 1
ATOM 929 C CA . ARG A 1 116 ? 11.051 -8.675 -9.917 1.00 90.69 116 ARG A CA 1
ATOM 930 C C . ARG A 1 116 ? 11.017 -8.801 -8.389 1.00 90.69 116 ARG A C 1
ATOM 932 O O . ARG A 1 116 ? 10.010 -8.440 -7.787 1.00 90.69 116 ARG A O 1
ATOM 939 N N . CYS A 1 117 ? 12.139 -9.163 -7.764 1.00 91.50 117 CYS A N 1
ATOM 940 C CA . CYS A 1 117 ? 12.275 -9.071 -6.301 1.00 91.50 117 CYS A CA 1
ATOM 941 C C . CYS A 1 117 ? 12.224 -7.631 -5.789 1.00 91.50 117 CYS A C 1
ATOM 943 O O . CYS A 1 117 ? 11.797 -7.374 -4.672 1.00 91.50 117 CYS A O 1
ATOM 945 N N . SER A 1 118 ? 12.687 -6.676 -6.594 1.00 92.19 118 SER A N 1
ATOM 946 C CA . SER A 1 118 ? 12.682 -5.260 -6.255 1.00 92.19 118 SER A CA 1
ATOM 947 C C . SER A 1 118 ? 12.346 -4.412 -7.477 1.00 92.19 118 SER A C 1
ATOM 949 O O . SER A 1 118 ? 12.685 -4.756 -8.615 1.00 92.19 118 SER A O 1
ATOM 951 N N . ALA A 1 119 ? 11.683 -3.285 -7.237 1.00 93.06 119 ALA A N 1
ATOM 952 C CA . ALA A 1 119 ? 11.466 -2.255 -8.243 1.00 93.06 119 ALA A CA 1
ATOM 953 C C . ALA A 1 119 ? 12.212 -0.992 -7.812 1.00 93.06 119 ALA A C 1
ATOM 955 O O . ALA A 1 119 ? 11.843 -0.368 -6.817 1.00 93.06 119 ALA A O 1
ATOM 956 N N . ALA A 1 120 ? 13.263 -0.631 -8.549 1.00 92.00 120 ALA A N 1
ATOM 957 C CA . ALA A 1 120 ? 13.984 0.628 -8.377 1.00 92.00 120 ALA A CA 1
ATOM 958 C C . ALA A 1 120 ? 13.497 1.676 -9.384 1.00 92.00 120 ALA A C 1
ATOM 960 O O . ALA A 1 120 ? 13.095 1.326 -10.495 1.00 92.00 120 ALA A O 1
ATOM 961 N N . PHE A 1 121 ? 13.488 2.944 -8.967 1.00 91.50 121 PHE A N 1
ATOM 962 C CA . PHE A 1 121 ? 12.954 4.071 -9.732 1.00 91.50 121 PHE A CA 1
ATOM 963 C C . PHE A 1 121 ? 13.525 5.421 -9.267 1.00 91.50 121 PHE A C 1
ATOM 965 O O . PHE A 1 121 ? 14.005 5.561 -8.141 1.00 91.50 121 PHE A O 1
ATOM 972 N N . ASN A 1 122 ? 13.442 6.438 -10.134 1.00 87.62 122 ASN A N 1
ATOM 973 C CA . ASN A 1 122 ? 13.900 7.804 -9.830 1.00 87.62 122 ASN A CA 1
ATOM 974 C C . ASN A 1 122 ? 12.737 8.783 -9.617 1.00 87.62 122 ASN A C 1
ATOM 976 O O . ASN A 1 122 ? 12.767 9.593 -8.688 1.00 87.62 122 ASN A O 1
ATOM 980 N N . ALA A 1 123 ? 11.695 8.728 -10.457 1.00 85.38 123 ALA A N 1
ATOM 981 C CA . ALA A 1 123 ? 10.556 9.633 -10.323 1.00 85.38 123 ALA A CA 1
ATOM 982 C C . ALA A 1 123 ? 9.623 9.152 -9.202 1.00 85.38 123 ALA A C 1
ATOM 984 O O . ALA A 1 123 ? 8.938 8.142 -9.343 1.00 85.38 123 ALA A O 1
ATOM 985 N N . THR A 1 124 ? 9.624 9.872 -8.079 1.00 83.94 124 THR A N 1
ATOM 986 C CA . THR A 1 124 ? 8.918 9.480 -6.843 1.00 83.94 124 THR A CA 1
ATOM 987 C C . THR A 1 124 ? 7.618 10.246 -6.623 1.00 83.94 124 THR A C 1
ATOM 989 O O . THR A 1 124 ? 6.780 9.806 -5.845 1.00 83.94 124 THR A O 1
ATOM 992 N N . THR A 1 125 ? 7.406 11.358 -7.328 1.00 89.06 125 THR A N 1
ATOM 993 C CA . THR A 1 125 ? 6.242 12.247 -7.166 1.00 89.06 125 THR A CA 1
ATOM 994 C C . THR A 1 125 ? 5.198 12.102 -8.274 1.00 89.06 125 THR A C 1
ATOM 996 O O . THR A 1 125 ? 4.156 12.747 -8.220 1.00 89.06 125 THR A O 1
ATOM 999 N N . THR A 1 126 ? 5.446 11.254 -9.271 1.00 91.19 126 THR A N 1
ATOM 1000 C CA . THR A 1 126 ? 4.525 10.967 -10.380 1.00 91.19 126 THR A CA 1
ATOM 1001 C C . THR A 1 126 ? 4.002 9.537 -10.284 1.00 91.19 126 THR A C 1
ATOM 1003 O O . THR A 1 126 ? 4.768 8.672 -9.868 1.00 91.19 126 THR A O 1
ATOM 1006 N N . PRO A 1 127 ? 2.754 9.248 -10.699 1.00 93.25 127 PRO A N 1
ATOM 1007 C CA . PRO A 1 127 ? 2.238 7.881 -10.729 1.00 93.25 127 PRO A CA 1
ATOM 1008 C C . PRO A 1 127 ? 3.117 6.912 -11.541 1.00 93.25 127 PRO A C 1
ATOM 1010 O O . PRO A 1 127 ? 3.832 7.361 -12.446 1.00 93.25 127 PRO A O 1
ATOM 1013 N N . PRO A 1 128 ? 3.039 5.594 -11.274 1.00 94.69 128 PRO A N 1
ATOM 1014 C CA . PRO A 1 128 ? 3.849 4.607 -11.973 1.00 94.69 128 PRO A CA 1
ATOM 1015 C C . PRO A 1 128 ? 3.660 4.617 -13.492 1.00 94.69 128 PRO A C 1
ATOM 1017 O O . PRO A 1 128 ? 2.547 4.515 -14.005 1.00 94.69 128 PRO A O 1
ATOM 1020 N N . VAL A 1 129 ? 4.780 4.682 -14.214 1.00 93.12 129 VAL A N 1
ATOM 1021 C CA . VAL A 1 129 ? 4.877 4.470 -15.664 1.00 93.12 129 VAL A CA 1
ATOM 1022 C C . VAL A 1 129 ? 6.003 3.482 -15.955 1.00 93.12 129 VAL A C 1
ATOM 1024 O O . VAL A 1 129 ? 7.066 3.557 -15.343 1.00 93.12 129 VAL A O 1
ATOM 1027 N N . ALA A 1 130 ? 5.792 2.556 -16.893 1.00 87.88 130 ALA A N 1
ATOM 1028 C CA . ALA A 1 130 ? 6.673 1.397 -17.085 1.00 87.88 130 ALA A CA 1
ATOM 1029 C C . ALA A 1 130 ? 8.144 1.764 -17.366 1.00 87.88 130 ALA A C 1
ATOM 1031 O O . ALA A 1 130 ? 9.052 1.045 -16.963 1.00 87.88 130 ALA A O 1
ATOM 1032 N N . THR A 1 131 ? 8.399 2.905 -18.011 1.00 89.69 131 THR A N 1
ATOM 1033 C CA . THR A 1 131 ? 9.753 3.380 -18.341 1.00 89.69 131 THR A CA 1
ATOM 1034 C C . THR A 1 131 ? 10.555 3.878 -17.136 1.00 89.69 131 THR A C 1
ATOM 1036 O O . THR A 1 131 ? 11.739 4.162 -17.284 1.00 89.69 131 THR A O 1
ATOM 1039 N N . ASN A 1 132 ? 9.930 4.026 -15.964 1.00 89.88 132 ASN A N 1
ATOM 1040 C CA . ASN A 1 132 ? 10.567 4.541 -14.749 1.00 89.88 132 ASN A CA 1
ATOM 1041 C C . ASN A 1 132 ? 11.092 3.433 -13.820 1.00 89.88 132 ASN A C 1
ATOM 1043 O O . 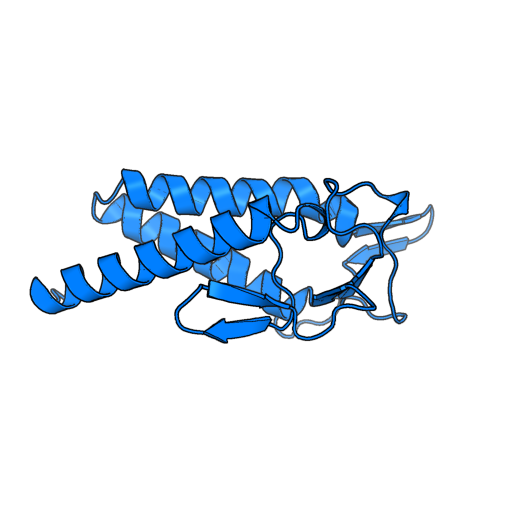ASN A 1 132 ? 11.772 3.755 -12.851 1.00 89.88 132 ASN A O 1
ATOM 1047 N N . TYR A 1 133 ? 10.787 2.159 -14.092 1.00 91.75 133 TYR A N 1
ATOM 1048 C CA . TYR A 1 133 ? 11.119 1.047 -13.197 1.00 91.75 133 TYR A CA 1
ATOM 1049 C C . TYR A 1 133 ? 12.123 0.087 -13.818 1.00 91.75 133 TYR A C 1
ATOM 1051 O O . TYR A 1 133 ? 11.994 -0.329 -14.972 1.00 91.75 133 TYR A O 1
ATOM 1059 N N . TRP A 1 134 ? 13.103 -0.320 -13.019 1.00 89.44 134 TRP A N 1
ATOM 1060 C CA . TRP A 1 134 ? 14.080 -1.337 -13.388 1.00 89.44 134 TRP A CA 1
ATOM 1061 C C . TRP A 1 134 ? 14.373 -2.270 -12.211 1.00 89.44 134 TRP A C 1
ATOM 1063 O O . TRP A 1 134 ? 14.001 -2.011 -11.067 1.00 89.44 134 TRP A O 1
ATOM 1073 N N . SER A 1 135 ? 15.034 -3.385 -12.515 1.00 82.19 135 SER A N 1
ATOM 1074 C CA . SER A 1 135 ? 15.538 -4.320 -11.509 1.00 82.19 135 SER A CA 1
ATOM 1075 C C . SER A 1 135 ? 16.933 -3.884 -11.072 1.00 82.19 135 SER A C 1
ATOM 1077 O O . SER A 1 135 ? 17.764 -3.611 -11.939 1.00 82.19 135 SER A O 1
ATOM 1079 N N . THR A 1 136 ? 17.214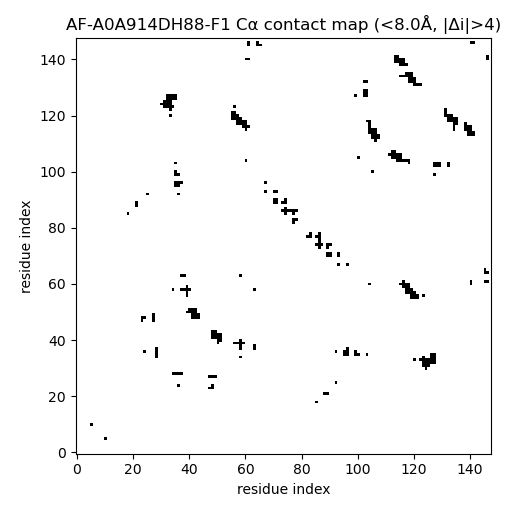 -3.850 -9.767 1.00 73.31 136 THR A N 1
ATOM 1080 C CA . THR A 1 136 ? 18.590 -3.627 -9.278 1.00 73.31 136 THR A CA 1
ATOM 1081 C C . THR A 1 136 ? 19.503 -4.797 -9.632 1.00 73.31 136 THR A C 1
ATOM 1083 O O . THR A 1 136 ? 20.663 -4.579 -9.957 1.00 73.31 136 THR A O 1
ATOM 1086 N N . ASP A 1 137 ? 18.939 -6.009 -9.663 1.00 74.81 137 ASP A N 1
ATOM 1087 C CA . ASP A 1 137 ? 19.638 -7.274 -9.889 1.00 74.81 137 ASP A CA 1
ATOM 1088 C C . ASP A 1 137 ? 18.801 -8.227 -10.765 1.00 74.81 137 ASP A C 1
ATOM 1090 O O . ASP A 1 137 ? 17.609 -8.007 -10.997 1.00 74.81 137 ASP A O 1
ATOM 1094 N N . ASN A 1 138 ? 19.394 -9.331 -11.231 1.00 82.62 138 ASN A N 1
ATOM 1095 C CA . ASN A 1 138 ? 18.656 -10.434 -11.865 1.00 82.62 138 ASN A CA 1
ATOM 1096 C C . ASN A 1 138 ? 17.990 -11.330 -10.802 1.00 82.62 138 ASN A C 1
ATOM 1098 O O . ASN A 1 138 ? 18.287 -12.518 -10.721 1.00 82.62 138 ASN A O 1
ATOM 1102 N N . CYS A 1 139 ? 17.119 -10.744 -9.980 1.00 87.31 139 CYS A N 1
ATOM 1103 C CA . CYS A 1 139 ? 16.345 -11.440 -8.952 1.00 87.31 139 CYS A CA 1
ATOM 1104 C C . CYS A 1 139 ? 14.857 -11.430 -9.320 1.00 87.31 139 CYS A C 1
ATOM 1106 O O . CYS A 1 139 ? 14.293 -10.362 -9.608 1.00 87.31 139 CYS A O 1
ATOM 1108 N N . TYR A 1 140 ? 14.228 -12.605 -9.276 1.00 90.56 140 TYR A N 1
ATOM 1109 C CA . TYR A 1 140 ? 12.794 -12.783 -9.481 1.00 90.56 140 TYR A CA 1
ATOM 1110 C C . TYR A 1 140 ? 12.150 -13.498 -8.295 1.00 90.56 140 TYR A C 1
ATOM 1112 O O . TYR A 1 140 ? 12.813 -14.234 -7.577 1.00 90.56 140 TYR A O 1
ATOM 1120 N N . LEU A 1 141 ? 10.857 -13.258 -8.104 1.00 89.50 141 LEU A N 1
ATOM 1121 C CA . LEU A 1 141 ? 10.025 -13.988 -7.153 1.00 89.50 141 LEU A CA 1
ATOM 1122 C C . LEU A 1 141 ? 9.600 -15.315 -7.803 1.00 89.50 141 LEU A C 1
ATOM 1124 O O . LEU A 1 141 ? 8.489 -15.430 -8.320 1.00 89.50 141 LEU A O 1
ATOM 1128 N N . ASP A 1 142 ? 10.533 -16.260 -7.905 1.00 88.44 142 ASP A N 1
ATOM 1129 C CA . ASP A 1 142 ? 10.360 -17.546 -8.599 1.00 88.44 142 ASP A CA 1
ATOM 1130 C C . ASP A 1 142 ? 10.706 -1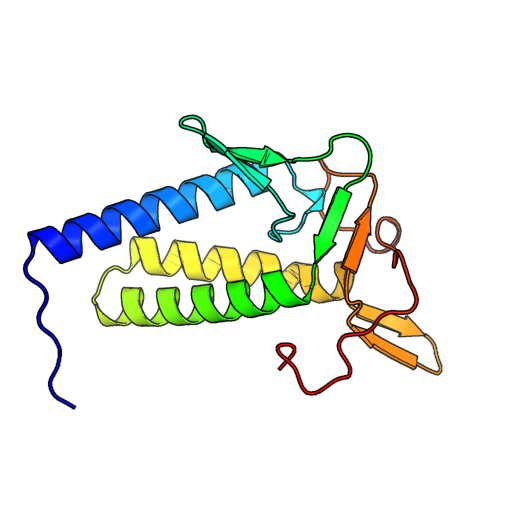8.768 -7.729 1.00 88.44 142 ASP A C 1
ATOM 1132 O O . ASP A 1 142 ? 10.790 -19.895 -8.225 1.00 88.44 142 ASP A O 1
ATOM 1136 N N . ASP A 1 143 ? 10.848 -18.548 -6.423 1.00 83.81 143 ASP A N 1
ATOM 1137 C CA . ASP A 1 143 ? 11.044 -19.577 -5.410 1.00 83.81 143 ASP A CA 1
ATOM 1138 C C . ASP A 1 143 ? 9.789 -19.739 -4.518 1.00 83.81 143 ASP A C 1
ATOM 1140 O O . ASP A 1 143 ? 8.927 -18.856 -4.492 1.00 83.81 143 ASP A O 1
ATOM 1144 N N . PRO A 1 144 ? 9.649 -20.864 -3.787 1.00 80.75 144 PRO A N 1
ATOM 1145 C CA . PRO A 1 144 ? 8.476 -21.126 -2.949 1.00 80.75 144 PRO A CA 1
ATOM 1146 C C . PRO A 1 144 ? 8.527 -20.432 -1.572 1.00 80.75 144 PRO A C 1
ATOM 1148 O O . PRO A 1 144 ? 7.762 -20.786 -0.672 1.00 80.75 144 PRO A O 1
ATOM 1151 N N . TYR A 1 145 ? 9.453 -19.502 -1.331 1.00 71.06 145 TYR A N 1
ATOM 1152 C CA . TYR A 1 145 ? 9.645 -18.888 -0.019 1.00 71.06 145 TYR A CA 1
ATOM 1153 C C . TYR A 1 145 ? 9.066 -17.467 0.005 1.00 71.06 145 TYR A C 1
ATOM 1155 O O . TYR A 1 145 ? 9.632 -16.540 -0.553 1.00 71.06 145 TYR A O 1
ATOM 1163 N N . GLY A 1 146 ? 7.931 -17.277 0.691 1.00 60.53 146 GLY A N 1
ATOM 1164 C CA . GLY A 1 146 ? 7.367 -15.946 0.996 1.00 60.53 146 GLY A CA 1
ATOM 1165 C C . GLY A 1 146 ? 6.783 -15.166 -0.193 1.00 60.53 146 GLY A C 1
ATOM 1166 O O . GLY A 1 146 ? 6.382 -14.019 -0.019 1.00 60.53 146 GLY A O 1
ATOM 1167 N N . ASN A 1 147 ? 6.720 -15.784 -1.374 1.00 58.09 147 ASN A N 1
ATOM 1168 C CA . ASN A 1 147 ? 6.429 -15.133 -2.654 1.00 58.09 147 ASN A CA 1
ATOM 1169 C C . ASN A 1 147 ? 5.120 -15.606 -3.326 1.00 58.09 147 ASN A C 1
ATOM 1171 O O . ASN A 1 147 ? 4.877 -15.264 -4.484 1.00 58.09 147 ASN A O 1
ATOM 1175 N N . GLU A 1 148 ? 4.301 -16.392 -2.615 1.00 46.28 148 GLU A N 1
ATOM 1176 C CA . GLU A 1 148 ? 3.039 -16.990 -3.099 1.00 46.28 148 GLU A CA 1
ATOM 1177 C C . GLU A 1 148 ? 1.781 -16.183 -2.720 1.00 46.28 148 GLU A C 1
ATOM 1179 O O . GLU A 1 148 ? 1.693 -15.650 -1.587 1.00 46.28 148 GLU A O 1
#

Mean predicted aligned error: 5.29 Å

Sequence (148 aa):
MEEVQWNDTVQNYILSQLTKKMTSYENFYKSNLGFGGYLPWFSVNDTGLWRMDANTASVNGQDNGELIWALVAAYKSLNDSGNLDLAERYKNYVDIMSKNMEIMFLKKNSTFAGLRCSAAFNATTTPPVATNYWSTDNCYLDDPYGNE

Nearest PDB structures (foldseek):
  6imw-assembly2_B  TM=8.770E-01  e=1.202E-06  Talaromyces funiculosus
  6imv-assembly1_A  TM=8.766E-01  e=1.281E-06  Talaromyces funiculosus
  7eaw-assembly1_A  TM=6.862E-01  e=1.407E+00  Arabidopsis thaliana
  2cqt-assembly1_B  TM=5.252E-01  e=3.202E+00  Cellulomonas gilvus

Foldseek 3Di:
DDDPDDDPVVVVVVVVVLVQVLVLLVVLCQQFQQCLSADADWDADPVHTHDPDDQKDKGFLLVRLVVLVVLVVVLVVCVVVVVNVSSVSSVVSSVSNVVCQCLFFWDDDPPDTFGARMWIFDRGNDHGHNVGTDHPDPHTLPDPPSSD

pLDDT: 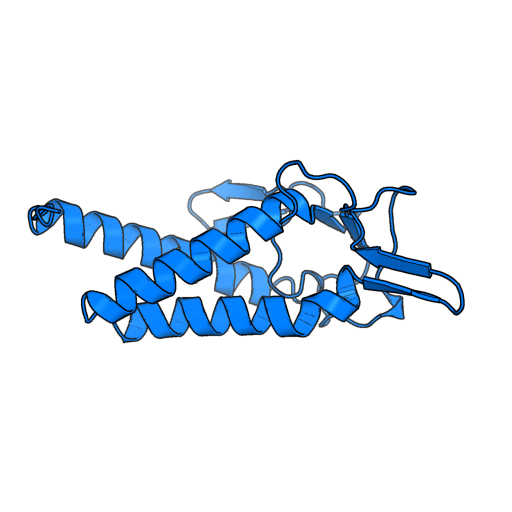mean 89.96, std 10.61, range [44.72, 98.81]